Protein AF-A0A3S4TTN2-F1 (afdb_monomer)

pLDDT: mean 82.97, std 10.64, range [41.03, 92.06]

Solvent-accessible surface area (backbone atoms only — not comparable to full-atom values): 3446 Å² total; per-residue (Å²): 132,88,86,74,52,78,86,49,42,61,59,43,49,74,76,52,77,71,98,75,83,85,87,85,81,86,54,65,65,62,50,52,54,51,50,50,53,52,49,54,50,36,45,74,72,63,64,57,93,82,122

Structure (mmCIF, N/CA/C/O backbone):
data_AF-A0A3S4TTN2-F1
#
_entry.id   AF-A0A3S4T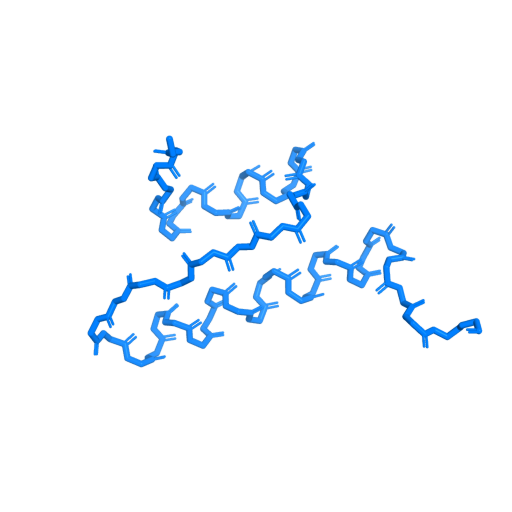TN2-F1
#
loop_
_atom_site.group_PDB
_atom_site.id
_atom_site.type_symbol
_atom_site.label_atom_id
_atom_site.label_alt_id
_atom_site.label_comp_id
_atom_site.label_asym_id
_atom_site.label_entity_id
_atom_site.label_seq_id
_atom_site.pdbx_PDB_ins_code
_atom_site.Cartn_x
_atom_site.Cartn_y
_atom_site.Cartn_z
_atom_site.occupancy
_atom_site.B_iso_or_equiv
_atom_site.auth_seq_id
_atom_site.auth_comp_id
_atom_site.auth_asym_id
_atom_site.auth_atom_id
_atom_site.pdbx_PDB_model_num
ATOM 1 N N . MET A 1 1 ? -6.982 -9.208 -12.472 1.00 57.34 1 MET A N 1
ATOM 2 C CA . MET A 1 1 ? -5.870 -8.721 -11.630 1.00 57.34 1 MET A CA 1
ATOM 3 C C . MET A 1 1 ? -5.689 -7.246 -11.944 1.00 57.34 1 MET A C 1
ATOM 5 O O . MET A 1 1 ? -5.297 -6.941 -13.063 1.00 57.34 1 MET A O 1
ATOM 9 N N . ASN A 1 2 ? -6.090 -6.345 -11.043 1.00 72.44 2 ASN A N 1
ATOM 10 C CA . ASN A 1 2 ? -5.948 -4.906 -11.286 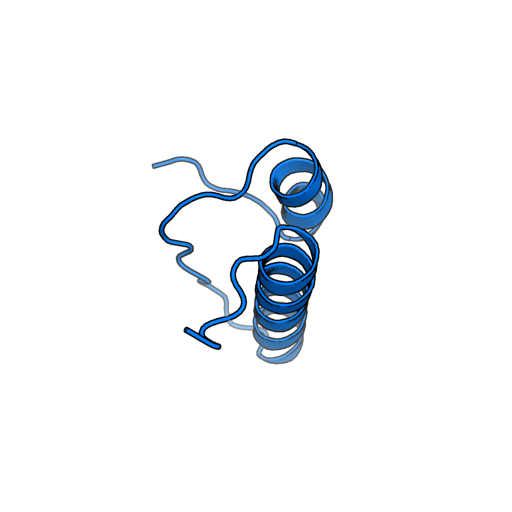1.00 72.44 2 ASN A CA 1
ATOM 11 C C . ASN A 1 2 ? -4.470 -4.539 -11.164 1.00 72.44 2 ASN A C 1
ATOM 13 O O . ASN A 1 2 ? -3.865 -4.783 -10.124 1.00 72.44 2 ASN A O 1
ATOM 17 N N . ARG A 1 3 ? -3.888 -3.998 -12.236 1.00 77.44 3 ARG A N 1
ATOM 18 C CA . ARG A 1 3 ? -2.561 -3.383 -12.177 1.00 77.44 3 ARG A CA 1
ATOM 19 C C . ARG A 1 3 ? -2.740 -1.971 -11.631 1.00 77.44 3 ARG A C 1
ATOM 21 O O . ARG A 1 3 ? -3.506 -1.202 -12.202 1.00 77.44 3 ARG A O 1
ATOM 28 N N . LEU A 1 4 ? -2.072 -1.678 -10.523 1.00 81.44 4 LEU A N 1
ATOM 29 C CA . LEU A 1 4 ? -2.026 -0.356 -9.909 1.00 81.44 4 LEU A CA 1
ATOM 30 C C . LEU A 1 4 ? -0.627 0.209 -10.112 1.00 81.44 4 LEU A C 1
ATOM 32 O O . LEU A 1 4 ? 0.358 -0.499 -9.904 1.00 81.44 4 LEU A O 1
ATOM 36 N N . PHE A 1 5 ? -0.552 1.468 -10.525 1.00 84.12 5 PHE A N 1
ATOM 37 C CA . PHE A 1 5 ? 0.707 2.202 -10.546 1.00 84.12 5 PHE A CA 1
ATOM 38 C C . PHE A 1 5 ? 1.015 2.764 -9.148 1.00 84.12 5 PHE A C 1
ATOM 40 O O . PHE A 1 5 ? 0.074 3.022 -8.393 1.00 84.12 5 PHE A O 1
ATOM 47 N N . PRO A 1 6 ? 2.295 3.000 -8.803 1.00 80.56 6 PRO A N 1
ATOM 48 C CA . PRO A 1 6 ? 2.686 3.570 -7.508 1.00 80.56 6 PRO A CA 1
ATOM 49 C C . PRO A 1 6 ? 1.966 4.890 -7.199 1.00 80.56 6 PRO A C 1
ATOM 51 O O . PRO A 1 6 ? 1.474 5.095 -6.095 1.00 80.56 6 PRO A O 1
ATOM 54 N N . GLU A 1 7 ? 1.781 5.743 -8.208 1.00 85.12 7 GLU A N 1
ATOM 55 C CA . GLU A 1 7 ? 1.060 7.018 -8.084 1.00 85.12 7 GLU A CA 1
ATOM 56 C C . GLU A 1 7 ? -0.419 6.833 -7.700 1.00 85.12 7 GLU A C 1
ATOM 58 O O . GLU A 1 7 ? -1.018 7.672 -7.030 1.00 85.12 7 GLU A O 1
ATOM 63 N N . GLN A 1 8 ? -1.022 5.711 -8.101 1.00 86.56 8 GLN A N 1
ATOM 64 C CA . GLN A 1 8 ? -2.411 5.368 -7.789 1.00 86.56 8 GLN A CA 1
ATOM 65 C C . GLN A 1 8 ? -2.541 4.564 -6.491 1.00 86.56 8 GLN A C 1
ATOM 67 O O . GLN A 1 8 ? -3.646 4.447 -5.958 1.00 86.56 8 GLN A O 1
ATOM 72 N N . LEU A 1 9 ? -1.435 4.013 -5.980 1.00 86.00 9 LEU A N 1
ATOM 73 C CA . LEU A 1 9 ? -1.412 3.188 -4.778 1.00 86.00 9 LEU A CA 1
ATOM 74 C C 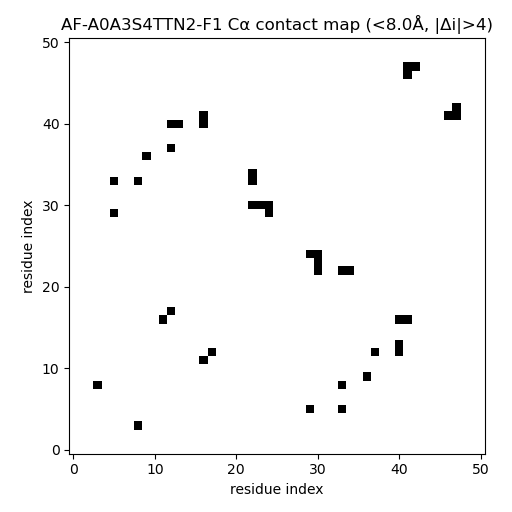. LEU A 1 9 ? -1.902 3.986 -3.570 1.00 86.00 9 LEU A C 1
ATOM 76 O O . LEU A 1 9 ? -2.809 3.530 -2.885 1.00 86.00 9 LEU A O 1
ATOM 80 N N . VAL A 1 10 ? -1.391 5.203 -3.367 1.00 84.31 10 VAL A N 1
ATOM 81 C CA . VAL A 1 10 ? -1.788 6.079 -2.249 1.00 84.31 10 VAL A CA 1
ATOM 82 C C . VAL A 1 10 ? -3.294 6.355 -2.267 1.00 84.31 10 VAL A C 1
ATOM 84 O O . VAL A 1 10 ? -3.977 6.221 -1.251 1.00 84.31 10 VAL A O 1
ATOM 87 N N . HIS A 1 11 ? -3.841 6.684 -3.441 1.00 87.69 11 HIS A N 1
ATOM 88 C CA . HIS A 1 11 ? -5.269 6.958 -3.591 1.00 87.69 11 HIS A CA 1
ATOM 89 C C . HIS A 1 11 ? -6.116 5.705 -3.338 1.00 87.69 11 HIS A C 1
ATOM 91 O O . HIS A 1 11 ? -7.132 5.765 -2.647 1.00 87.69 11 HIS A O 1
ATOM 97 N N . HIS A 1 12 ? -5.678 4.555 -3.856 1.00 87.12 12 HIS A N 1
ATOM 98 C CA . HIS A 1 12 ? -6.347 3.283 -3.617 1.00 87.12 12 HIS A CA 1
ATOM 99 C C . HIS A 1 12 ? -6.313 2.905 -2.134 1.00 87.12 12 HIS A C 1
ATOM 101 O O . HIS A 1 12 ? -7.342 2.518 -1.597 1.00 87.12 12 HIS A O 1
ATOM 107 N N . LEU A 1 13 ? -5.163 3.023 -1.466 1.00 86.88 13 LEU A N 1
ATOM 108 C CA . LEU A 1 13 ? -4.986 2.697 -0.049 1.00 86.88 13 LEU A CA 1
ATOM 109 C C . LEU A 1 13 ? -5.867 3.562 0.856 1.00 86.88 13 LEU A C 1
ATOM 111 O O . LEU A 1 13 ? -6.472 3.042 1.793 1.00 86.88 13 LEU A O 1
ATOM 115 N N . SER A 1 14 ? -6.002 4.851 0.529 1.00 83.50 14 SER A N 1
ATOM 116 C CA . SER A 1 14 ? -6.888 5.777 1.240 1.00 83.50 14 SER A CA 1
ATOM 117 C C . SER A 1 14 ? -8.371 5.410 1.095 1.00 83.50 14 SER A C 1
ATOM 119 O O . SER A 1 14 ? -9.129 5.541 2.053 1.00 83.50 14 SER A O 1
ATOM 121 N N . GLN A 1 15 ? -8.796 4.912 -0.072 1.00 86.31 15 GLN A N 1
ATOM 122 C CA . GLN A 1 15 ? -10.180 4.473 -0.282 1.00 86.31 15 GLN A CA 1
ATOM 123 C C . GLN A 1 15 ? -10.460 3.080 0.290 1.00 86.31 15 GLN A C 1
ATOM 125 O O . GLN A 1 15 ? -11.527 2.836 0.856 1.00 86.31 15 GLN A O 1
ATOM 130 N N . ARG A 1 16 ? -9.538 2.135 0.077 1.00 82.62 16 ARG A N 1
ATOM 131 C CA . ARG A 1 16 ? -9.688 0.730 0.453 1.00 82.62 16 ARG A CA 1
ATOM 132 C C . ARG A 1 16 ? -8.342 0.008 0.489 1.00 82.62 16 ARG A C 1
ATOM 134 O O . ARG A 1 16 ? -7.666 -0.138 -0.531 1.00 82.62 16 ARG A O 1
ATOM 141 N N . LEU A 1 17 ? -8.035 -0.593 1.634 1.00 84.00 17 LEU A N 1
ATOM 142 C CA . LEU A 1 17 ? -6.934 -1.543 1.753 1.00 84.00 17 LEU A CA 1
ATOM 143 C C . LEU A 1 17 ? -7.365 -2.922 1.224 1.00 84.00 17 LEU A C 1
ATOM 145 O O . LEU A 1 17 ? -8.401 -3.475 1.608 1.00 84.00 17 LEU A O 1
ATOM 149 N N . ALA A 1 18 ? -6.595 -3.471 0.290 1.00 84.75 18 ALA A N 1
ATOM 150 C CA . ALA A 1 18 ? -6.750 -4.841 -0.176 1.00 84.75 18 ALA A CA 1
ATOM 151 C C . ALA A 1 18 ? -6.058 -5.813 0.791 1.00 84.75 18 ALA A C 1
ATOM 153 O O . ALA A 1 18 ? -5.116 -5.454 1.486 1.00 84.75 18 ALA A O 1
ATOM 154 N N . LYS A 1 19 ? -6.504 -7.075 0.810 1.00 84.38 19 LYS A N 1
ATOM 155 C CA . LYS A 1 19 ? -5.913 -8.104 1.685 1.00 84.38 19 LYS A CA 1
ATOM 156 C C . LYS A 1 19 ? -4.496 -8.516 1.275 1.00 84.38 19 LYS A C 1
ATOM 158 O O . LYS A 1 1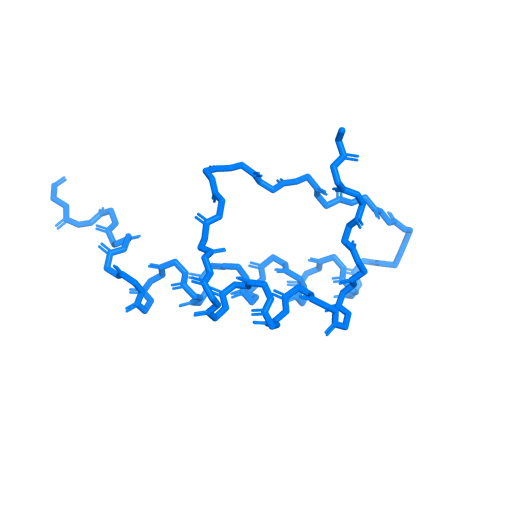9 ? -3.745 -8.993 2.111 1.00 84.38 19 LYS A O 1
ATOM 163 N N . VAL A 1 20 ? -4.173 -8.415 -0.015 1.00 85.62 20 VAL A N 1
ATOM 164 C CA . VAL A 1 20 ? -2.891 -8.848 -0.583 1.00 85.62 20 VAL A CA 1
ATOM 165 C C . VAL A 1 20 ? -2.470 -7.846 -1.651 1.00 85.62 20 VAL A C 1
ATOM 167 O O . VAL A 1 20 ? -3.254 -7.545 -2.554 1.00 85.62 20 VAL A O 1
ATOM 170 N N . TYR A 1 21 ? -1.227 -7.378 -1.560 1.00 87.31 21 TYR A N 1
ATOM 171 C CA . TYR A 1 21 ? -0.571 -6.543 -2.561 1.00 87.31 21 TYR A CA 1
ATOM 172 C C . TYR A 1 21 ? 0.623 -7.296 -3.141 1.00 87.31 21 TYR A C 1
ATOM 174 O O . TYR A 1 21 ? 1.409 -7.883 -2.404 1.00 87.31 21 TYR A O 1
ATOM 182 N N . LEU A 1 22 ? 0.748 -7.289 -4.468 1.00 88.31 22 LEU A N 1
ATOM 183 C CA . LEU A 1 22 ? 1.906 -7.840 -5.166 1.00 88.31 22 LEU A CA 1
ATOM 184 C C . LEU A 1 22 ? 2.699 -6.679 -5.762 1.00 88.31 22 LEU A C 1
ATOM 186 O O . LEU A 1 22 ? 2.251 -6.059 -6.727 1.00 88.31 22 LEU A O 1
ATOM 190 N N . LEU A 1 23 ? 3.862 -6.400 -5.183 1.00 88.69 23 LEU A N 1
ATOM 191 C CA . LEU A 1 23 ? 4.784 -5.386 -5.676 1.00 88.69 23 LEU A CA 1
ATOM 192 C C . LEU A 1 23 ? 5.684 -6.013 -6.745 1.00 88.69 23 LEU A C 1
ATOM 194 O O . LEU A 1 23 ? 6.367 -7.003 -6.491 1.00 88.69 23 LEU A O 1
ATOM 198 N N . VAL A 1 24 ? 5.651 -5.465 -7.960 1.00 87.12 24 VAL A N 1
ATOM 199 C CA . VAL A 1 24 ? 6.441 -5.953 -9.099 1.00 87.12 24 VAL A CA 1
ATOM 200 C C . VAL A 1 24 ? 7.128 -4.764 -9.753 1.00 87.12 24 VAL A C 1
ATOM 202 O O . VAL A 1 24 ? 6.459 -3.842 -10.212 1.00 87.12 24 VAL A O 1
ATOM 205 N N . GLY A 1 25 ? 8.457 -4.791 -9.813 1.00 85.88 25 GLY A N 1
ATOM 206 C CA . GLY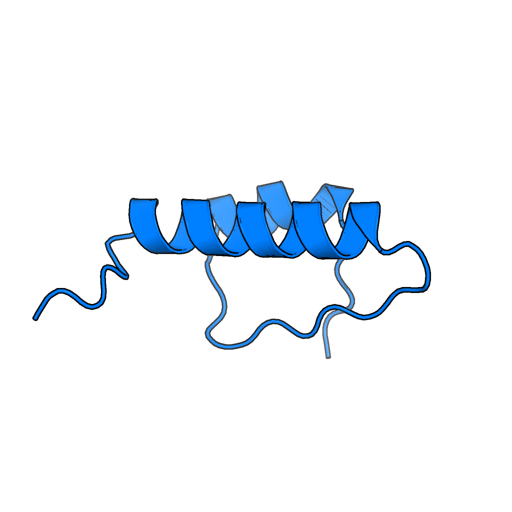 A 1 25 ? 9.265 -3.700 -10.347 1.00 85.88 25 GLY A CA 1
ATOM 207 C C . GLY A 1 25 ? 10.749 -4.052 -10.359 1.00 85.88 25 GLY A C 1
ATOM 208 O O . GLY A 1 25 ? 11.156 -5.051 -9.770 1.00 85.88 25 GLY A O 1
ATOM 209 N N . GLN A 1 26 ? 11.541 -3.250 -11.068 1.00 87.75 26 GLN A N 1
ATOM 210 C CA . GLN A 1 26 ? 13.005 -3.372 -11.109 1.00 87.75 26 GLN A CA 1
ATOM 211 C C . GLN A 1 26 ? 13.695 -2.330 -10.221 1.00 87.75 26 GLN A C 1
ATOM 213 O O . GLN A 1 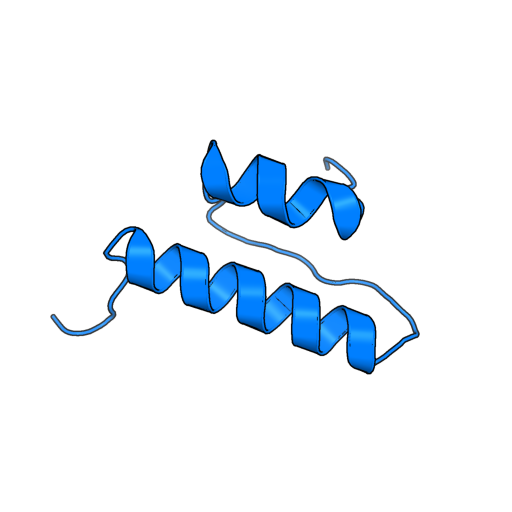26 ? 14.828 -2.549 -9.804 1.00 87.75 26 GLN A O 1
ATOM 218 N N . ASP A 1 27 ? 13.003 -1.233 -9.905 1.00 90.94 27 ASP A N 1
ATOM 219 C CA . ASP A 1 27 ? 13.489 -0.172 -9.031 1.00 90.94 27 ASP A CA 1
ATOM 220 C C . ASP A 1 27 ? 13.279 -0.531 -7.553 1.00 90.94 27 ASP A C 1
ATOM 222 O O . ASP A 1 27 ? 12.138 -0.520 -7.078 1.00 90.94 27 ASP A O 1
ATOM 226 N N . PRO A 1 28 ? 14.352 -0.814 -6.792 1.00 88.81 28 PRO A N 1
ATOM 227 C CA . PRO A 1 28 ? 14.231 -1.193 -5.387 1.00 88.81 28 PRO A CA 1
ATOM 228 C C . PRO A 1 28 ? 13.655 -0.061 -4.532 1.00 88.81 28 PRO A C 1
ATOM 230 O O . PRO A 1 28 ? 12.888 -0.331 -3.616 1.00 88.81 28 PRO A O 1
ATOM 233 N N . LEU A 1 29 ? 13.962 1.199 -4.861 1.00 90.56 29 LEU A N 1
ATOM 234 C CA . LEU A 1 29 ? 13.443 2.359 -4.135 1.00 90.56 29 LEU A CA 1
ATOM 235 C C . LEU A 1 29 ? 11.914 2.442 -4.230 1.00 90.56 29 LEU A C 1
ATOM 237 O O . LEU A 1 29 ? 11.245 2.521 -3.206 1.00 90.56 29 LEU A O 1
ATOM 241 N N . LEU A 1 30 ? 11.359 2.333 -5.443 1.00 88.31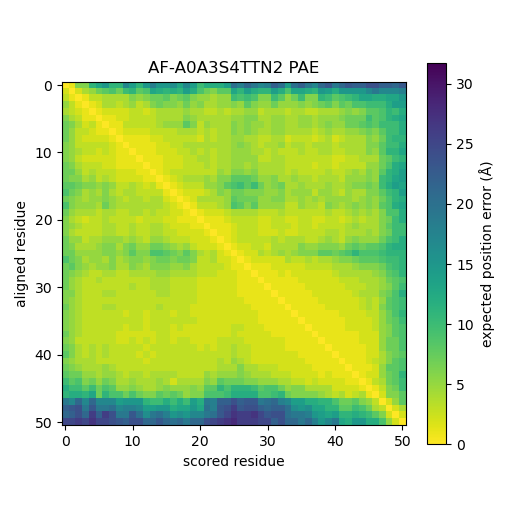 30 LEU A N 1
ATOM 242 C CA . LEU A 1 30 ? 9.907 2.366 -5.654 1.00 88.31 30 LEU A CA 1
ATOM 243 C C . LEU A 1 30 ? 9.199 1.198 -4.963 1.00 88.31 30 LEU A C 1
ATOM 245 O O . LEU A 1 30 ? 8.082 1.363 -4.470 1.00 88.31 30 LEU A O 1
ATOM 249 N N . LEU A 1 31 ? 9.831 0.020 -4.927 1.00 90.19 31 LEU A N 1
ATOM 250 C CA . LEU A 1 31 ? 9.299 -1.136 -4.209 1.00 90.19 31 LEU A CA 1
ATOM 251 C C . LEU A 1 31 ? 9.242 -0.869 -2.702 1.0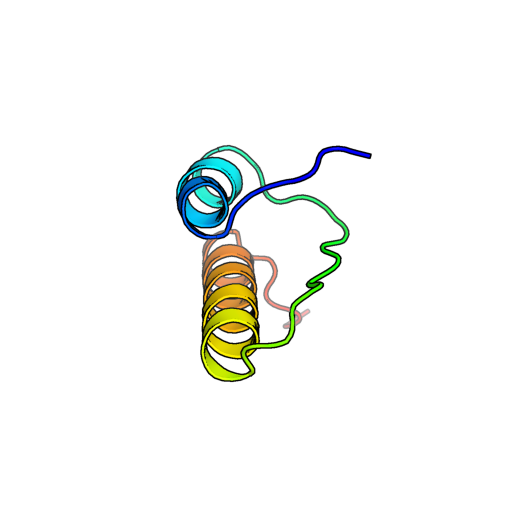0 90.19 31 LEU A C 1
ATOM 253 O O . LEU A 1 31 ? 8.178 -1.047 -2.113 1.00 90.19 31 LEU A O 1
ATOM 257 N N . SER A 1 32 ? 10.335 -0.387 -2.103 1.00 91.06 32 SER A N 1
ATOM 258 C CA . SER A 1 32 ? 10.379 -0.062 -0.673 1.00 91.06 32 SER A CA 1
ATOM 259 C C . SER A 1 32 ? 9.405 1.055 -0.292 1.00 91.06 32 SER A C 1
ATOM 261 O O . SER A 1 32 ? 8.707 0.929 0.707 1.00 91.06 32 SER A O 1
ATOM 263 N N . GLU A 1 33 ? 9.291 2.118 -1.093 1.00 92.06 33 GLU A N 1
ATOM 264 C CA . GLU A 1 33 ? 8.319 3.193 -0.836 1.00 92.06 33 GLU A CA 1
ATOM 265 C C . GLU A 1 33 ? 6.870 2.700 -0.940 1.00 92.06 33 GLU A C 1
ATOM 267 O O . GLU A 1 33 ? 6.014 3.073 -0.134 1.00 92.06 33 GLU A O 1
ATOM 272 N N . SER A 1 34 ? 6.586 1.827 -1.911 1.00 90.25 34 SER A N 1
ATOM 273 C CA . SER A 1 34 ? 5.260 1.222 -2.061 1.00 90.25 34 SER A CA 1
ATOM 274 C C . SER A 1 34 ? 4.914 0.329 -0.868 1.00 90.25 34 SER A C 1
ATOM 276 O O . SER A 1 34 ? 3.791 0.383 -0.369 1.00 90.25 34 SER A O 1
ATOM 278 N N . GLU A 1 35 ? 5.870 -0.480 -0.406 1.00 90.50 35 GLU A N 1
ATOM 279 C CA . GLU A 1 35 ? 5.723 -1.335 0.773 1.00 90.50 35 GLU A CA 1
ATOM 280 C C . GLU A 1 35 ? 5.465 -0.512 2.036 1.00 90.50 35 GLU A C 1
ATOM 282 O O . GLU A 1 35 ? 4.476 -0.764 2.727 1.00 90.50 35 GLU A O 1
ATOM 287 N N . ASP A 1 36 ? 6.287 0.510 2.295 1.00 91.94 36 ASP A N 1
ATOM 288 C CA . ASP A 1 36 ? 6.129 1.382 3.462 1.00 91.94 36 ASP A CA 1
ATOM 289 C C . ASP A 1 36 ? 4.762 2.074 3.443 1.00 91.94 36 ASP A C 1
ATOM 291 O O . ASP A 1 36 ? 4.029 2.028 4.426 1.00 91.94 36 ASP A O 1
ATOM 295 N N . THR A 1 37 ? 4.335 2.596 2.290 1.00 89.50 37 THR A N 1
ATOM 296 C CA . THR A 1 37 ? 3.016 3.232 2.149 1.00 89.50 37 THR A CA 1
ATOM 297 C C . THR A 1 37 ? 1.873 2.272 2.508 1.00 89.50 37 THR A C 1
ATOM 299 O O . THR A 1 37 ? 0.928 2.656 3.210 1.00 89.50 37 THR A O 1
ATOM 302 N N . ILE A 1 38 ? 1.937 1.017 2.042 1.00 89.56 38 ILE A N 1
ATOM 303 C CA . ILE A 1 38 ? 0.942 -0.016 2.372 1.00 89.56 38 ILE A CA 1
ATOM 304 C C . ILE A 1 38 ? 0.962 -0.296 3.875 1.00 89.56 38 ILE A C 1
ATOM 306 O O . ILE A 1 38 ? -0.100 -0.335 4.497 1.00 89.56 38 ILE A O 1
ATOM 310 N N . TYR A 1 39 ? 2.151 -0.451 4.455 1.00 88.75 39 TYR A N 1
ATOM 311 C CA . TYR A 1 39 ? 2.336 -0.755 5.869 1.00 88.75 39 TYR A CA 1
ATOM 312 C C . TYR A 1 39 ? 1.823 0.371 6.777 1.00 88.75 39 TYR A C 1
ATOM 314 O O . TYR A 1 39 ? 1.000 0.129 7.659 1.00 88.75 39 TYR A O 1
ATOM 322 N N . GLN A 1 40 ? 2.209 1.620 6.505 1.00 89.12 40 GLN A N 1
ATOM 323 C CA . GLN A 1 40 ? 1.717 2.802 7.217 1.00 89.12 40 GLN A CA 1
ATOM 324 C C . GLN A 1 40 ? 0.192 2.910 7.134 1.00 89.12 40 GLN A C 1
ATOM 326 O O . GLN A 1 40 ? -0.471 3.167 8.139 1.00 89.12 40 GLN A O 1
ATOM 331 N N . THR A 1 41 ? -0.390 2.666 5.955 1.00 88.69 41 THR A N 1
ATOM 332 C CA . THR A 1 41 ? -1.849 2.712 5.788 1.00 88.69 41 THR A CA 1
ATOM 333 C C . THR A 1 41 ? -2.545 1.580 6.545 1.00 88.69 41 THR A C 1
ATOM 335 O O . THR A 1 41 ? -3.596 1.803 7.144 1.00 88.69 41 THR A O 1
ATOM 338 N N . ALA A 1 42 ? -1.967 0.376 6.560 1.00 88.00 42 ALA A N 1
ATOM 339 C CA . ALA A 1 42 ? -2.487 -0.752 7.326 1.00 88.00 42 ALA A CA 1
ATOM 340 C C . ALA A 1 42 ? -2.515 -0.435 8.829 1.00 88.00 42 ALA A C 1
ATOM 342 O O . ALA A 1 42 ? -3.566 -0.573 9.458 1.00 88.00 42 ALA A O 1
ATOM 343 N N . ILE A 1 43 ? -1.415 0.098 9.373 1.00 86.88 43 ILE A N 1
ATOM 344 C CA . ILE A 1 43 ? -1.343 0.549 10.770 1.00 86.88 43 ILE A CA 1
ATOM 345 C C . ILE A 1 43 ? -2.401 1.622 11.048 1.00 86.88 43 ILE A C 1
ATOM 347 O O . ILE A 1 43 ? -3.147 1.516 12.020 1.00 86.88 43 ILE A O 1
ATOM 351 N N . GLN A 1 44 ? -2.522 2.636 10.182 1.00 85.31 44 GLN A N 1
ATOM 352 C CA . GLN A 1 44 ? -3.526 3.696 10.344 1.00 85.31 44 GLN A CA 1
ATOM 353 C C . GLN A 1 44 ? -4.968 3.177 10.300 1.00 85.31 44 GLN A C 1
ATOM 355 O O . GLN A 1 44 ? -5.838 3.734 10.967 1.00 85.31 44 GLN A O 1
ATOM 360 N N . GLN A 1 45 ? -5.234 2.110 9.544 1.00 81.62 45 GLN A N 1
ATOM 361 C CA . GLN A 1 45 ? -6.540 1.448 9.507 1.00 81.62 45 GLN A CA 1
ATOM 362 C C . GLN A 1 45 ? -6.778 0.496 10.691 1.00 81.62 45 GLN A C 1
ATOM 364 O O . GLN A 1 45 ? -7.834 -0.132 10.761 1.00 81.62 45 GLN A O 1
ATOM 369 N N . GLY A 1 46 ? -5.837 0.402 11.634 1.00 79.31 46 GLY A N 1
ATOM 370 C CA . GLY A 1 46 ? -5.957 -0.451 12.812 1.00 79.31 46 GLY A CA 1
ATOM 371 C C . GLY A 1 46 ? -5.637 -1.920 12.542 1.00 79.31 46 GLY A C 1
ATOM 372 O O . GLY A 1 46 ? -5.977 -2.766 13.365 1.00 79.31 46 GLY A O 1
ATOM 373 N N . PHE A 1 47 ? -4.963 -2.237 11.429 1.00 75.06 47 PHE A N 1
ATOM 374 C CA . PHE A 1 47 ? -4.315 -3.538 11.222 1.00 75.06 47 PHE A CA 1
ATOM 375 C C . PHE A 1 47 ? -2.997 -3.600 12.007 1.00 75.06 47 PHE A C 1
ATOM 377 O O . PHE A 1 47 ? -1.938 -3.886 11.455 1.00 75.06 47 PHE A O 1
ATOM 384 N N . ASP A 1 48 ? -3.062 -3.287 13.297 1.00 63.06 48 ASP A N 1
ATOM 385 C CA . ASP A 1 48 ? -1.959 -3.494 14.223 1.00 63.06 48 ASP A CA 1
ATOM 386 C C . ASP A 1 48 ? -2.101 -4.921 14.761 1.00 63.06 48 ASP A C 1
ATOM 388 O O . ASP A 1 48 ? -3.075 -5.249 15.441 1.00 63.06 48 ASP A O 1
ATOM 392 N N . GLU A 1 49 ? -1.143 -5.788 14.433 1.00 56.00 49 GLU A N 1
ATOM 393 C CA . GLU A 1 49 ? -1.018 -7.153 14.966 1.00 56.00 49 GLU A CA 1
ATOM 394 C C . GLU A 1 49 ? -0.565 -7.118 16.446 1.00 56.00 49 GLU A C 1
ATOM 396 O O . GLU A 1 49 ? 0.348 -7.821 16.869 1.00 56.00 49 GLU A O 1
ATOM 401 N N . LYS A 1 50 ? -1.178 -6.245 17.253 1.00 51.94 50 LYS A N 1
ATOM 402 C CA . LYS A 1 50 ? -1.123 -6.269 18.716 1.00 51.94 50 LYS A CA 1
ATOM 403 C C . LYS A 1 50 ? -2.472 -6.694 19.275 1.00 51.94 50 LYS A C 1
ATOM 405 O O . LYS A 1 50 ? -3.131 -5.932 19.981 1.00 51.94 50 LYS A O 1
ATOM 410 N N . ILE A 1 51 ? -2.864 -7.930 18.976 1.00 41.03 51 ILE A N 1
ATOM 411 C CA . ILE A 1 51 ? -3.818 -8.686 19.797 1.00 41.03 51 ILE A CA 1
ATOM 412 C C . ILE A 1 51 ? -3.296 -10.107 19.959 1.00 41.03 51 ILE A C 1
ATOM 414 O O . ILE A 1 51 ? -2.958 -10.716 18.922 1.00 41.03 51 ILE A O 1
#

Organism: NCBI:txid758

Mean predicted aligned error: 5.46 Å

Secondary structure (DSSP, 8-state):
-----HHHHHHHHHH---S------S-HHHHHHHHHHHHHHHHHTT-----

Foldseek 3Di:
DDDDDLVCLLVCLVVDQDPDDDDDDDDPVSSVVSVVSSVVSCVVVVVDPPD

Sequence (51 aa):
MNRLFPEQLVHHLSQRLAKVYLLVGQDPLLLSESEDTIYQTAIQQGFDEKI

Radius of gyration: 11.24 Å; Cα contacts (8 Å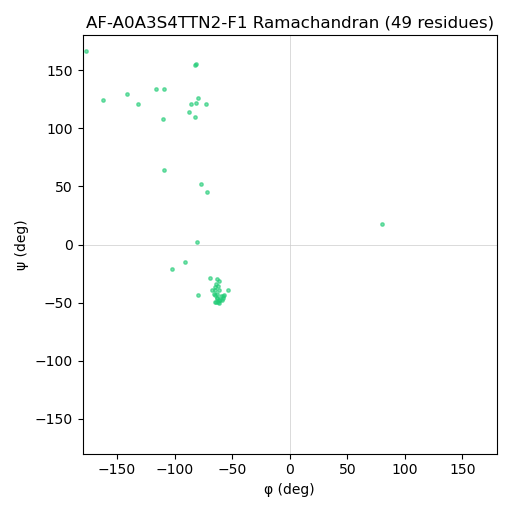, |Δi|>4): 21; chains: 1; bounding box: 24×16×32 Å

InterPro domains:
  IPR010372 DNA polymerase III delta, N-terminal [PF06144] (21-50)
  IPR027417 P-loop containing nucleoside triphosphate hydrolase [G3DSA:3.40.50.300] (1-51)
  IPR027417 P-loop containing nucleoside triphosphate hydrolase [SSF52540] (1-50)